Protein AF-A0A9Q0VP83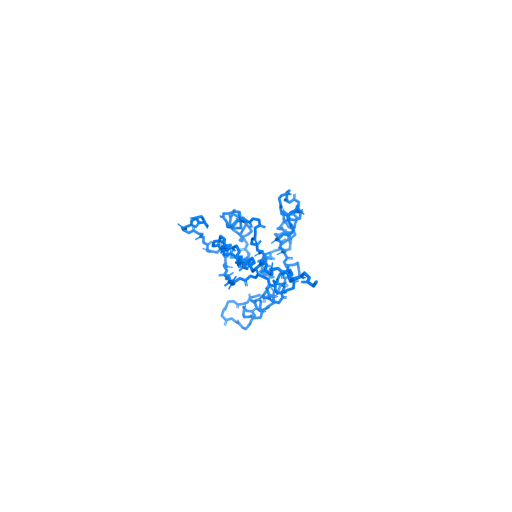-F1 (afdb_monomer)

pLDDT: mean 82.87, std 17.26, range [35.06, 97.75]

InterPro domains:
  IPR003406 Glycosyl transferase, family 14 [PF02485] (25-132)
  IPR044610 Beta-glucuronosyltransferase GlcAT14A/B/C [PTHR45719] (24-132)

Secondary structure (DSSP, 8-state):
--------------------EEEEEEE-TT-HHHHHHHHHHH--TTSEEEEEE-TTS-HHHHHHHHHHHHH-HHHHHH--EEE--SPPP--TTSHHHHHHHHHHHHHHHHH-S---EEEEEETT---SS---

Radius of gyration: 19.0 Å; Cα contacts (8 Å, |Δi|>4): 165; chains: 1; bounding box: 42×32×67 Å

Structure (mmCIF, N/CA/C/O backbone):
data_AF-A0A9Q0VP83-F1
#
_entry.id   AF-A0A9Q0VP83-F1
#
loop_
_atom_site.group_PDB
_atom_site.id
_atom_site.type_symbol
_atom_site.label_atom_id
_atom_site.label_alt_id
_atom_site.label_comp_id
_atom_site.label_asym_id
_atom_site.label_entity_id
_atom_site.label_seq_id
_atom_site.pdbx_PDB_ins_code
_atom_site.Cartn_x
_atom_site.Cartn_y
_atom_site.Cartn_z
_atom_site.occupancy
_atom_site.B_iso_or_equiv
_atom_site.auth_seq_id
_atom_site.auth_comp_id
_atom_site.auth_asym_id
_atom_site.auth_atom_id
_atom_site.pdbx_PDB_model_num
ATOM 1 N N . MET A 1 1 ? -27.288 -12.456 55.417 1.00 40.03 1 MET A N 1
ATOM 2 C CA . MET A 1 1 ? -26.777 -13.185 54.235 1.00 40.03 1 MET A CA 1
ATOM 3 C C . MET A 1 1 ? -27.390 -12.562 52.981 1.00 40.03 1 MET A C 1
ATOM 5 O O . MET A 1 1 ? -28.501 -12.906 52.604 1.00 40.03 1 MET A O 1
ATOM 9 N N . LEU A 1 2 ? -26.732 -11.546 52.414 1.00 35.06 2 LEU A N 1
ATOM 10 C CA . LEU A 1 2 ? -27.233 -10.767 51.274 1.00 35.06 2 LEU A CA 1
ATOM 11 C C . LEU A 1 2 ? -26.802 -11.453 49.969 1.00 35.06 2 LEU A C 1
ATOM 13 O O . LEU A 1 2 ? -25.620 -11.457 49.638 1.00 35.06 2 LEU A O 1
ATOM 17 N N . LYS A 1 3 ? -27.743 -12.057 49.235 1.00 38.09 3 LYS A N 1
ATOM 18 C CA . LYS A 1 3 ? -27.488 -12.566 47.878 1.00 38.09 3 LYS A CA 1
ATOM 19 C C . LYS A 1 3 ? -27.489 -11.385 46.902 1.00 38.09 3 LYS A C 1
ATOM 21 O O . LYS A 1 3 ? -28.549 -10.873 46.547 1.00 38.09 3 LYS A O 1
ATOM 26 N N . GLN A 1 4 ? -26.303 -10.955 46.475 1.00 39.22 4 GLN A N 1
ATOM 27 C CA . GLN A 1 4 ? -26.129 -10.049 45.338 1.00 39.22 4 GLN A CA 1
ATOM 28 C C . GLN A 1 4 ? -26.652 -10.740 44.072 1.00 39.22 4 GLN A C 1
ATOM 30 O O . GLN A 1 4 ? -26.155 -11.782 43.650 1.00 39.22 4 GLN A O 1
ATOM 35 N N . LYS A 1 5 ? -27.705 -10.170 43.487 1.00 40.25 5 LYS A N 1
ATOM 36 C CA . LYS A 1 5 ? -28.295 -10.606 42.223 1.00 40.25 5 LYS A CA 1
ATOM 37 C C . LYS A 1 5 ? -27.323 -10.212 41.107 1.00 40.25 5 LYS A C 1
ATOM 39 O O . LYS A 1 5 ? -27.218 -9.028 40.793 1.00 40.25 5 LYS A O 1
ATOM 44 N N . SER A 1 6 ? -26.596 -11.188 40.558 1.00 42.53 6 SER A N 1
ATOM 45 C CA . SER A 1 6 ? -25.767 -11.009 39.360 1.00 42.53 6 SER A CA 1
ATOM 46 C C . SER A 1 6 ? -26.632 -10.399 38.261 1.00 42.53 6 SER A C 1
ATOM 48 O O . SER A 1 6 ? -27.560 -11.037 37.758 1.00 42.53 6 SER A O 1
ATOM 50 N N . ARG A 1 7 ? -26.377 -9.132 37.927 1.00 40.69 7 ARG A N 1
ATOM 51 C CA . ARG A 1 7 ? -26.903 -8.534 36.705 1.00 40.69 7 ARG A CA 1
ATOM 52 C C . ARG A 1 7 ? -26.075 -9.132 35.580 1.00 40.69 7 ARG A C 1
ATOM 54 O O . ARG A 1 7 ? -24.974 -8.665 35.316 1.00 40.69 7 ARG A O 1
ATOM 61 N N . ASN A 1 8 ? -26.604 -10.178 34.953 1.00 38.91 8 ASN A N 1
ATOM 62 C CA . ASN A 1 8 ? -26.139 -10.607 33.644 1.00 38.91 8 ASN A CA 1
ATOM 63 C C . ASN A 1 8 ? -26.392 -9.431 32.697 1.00 38.91 8 ASN A C 1
ATOM 65 O O . ASN A 1 8 ? -27.511 -9.231 32.225 1.00 38.91 8 ASN A O 1
ATOM 69 N N . LEU A 1 9 ? -25.372 -8.596 32.509 1.00 44.38 9 LEU A N 1
ATOM 70 C CA . LEU A 1 9 ? -25.341 -7.634 31.425 1.00 44.38 9 LEU A CA 1
ATOM 71 C C . LEU A 1 9 ? -25.345 -8.483 30.155 1.00 44.38 9 LEU A C 1
ATOM 73 O O . LEU A 1 9 ? -24.378 -9.186 29.871 1.00 44.38 9 LEU A O 1
ATOM 77 N N . LEU A 1 10 ? -26.478 -8.487 29.453 1.00 45.59 10 LEU A N 1
ATOM 78 C CA . LEU A 1 10 ? -26.543 -8.971 28.078 1.00 45.59 10 LEU A CA 1
ATOM 79 C C . LEU A 1 10 ? -25.373 -8.330 27.317 1.00 45.59 10 LEU A C 1
ATOM 81 O O . LEU A 1 10 ? -25.102 -7.148 27.569 1.00 45.59 10 LEU A O 1
ATOM 85 N N . PRO A 1 11 ? -24.674 -9.049 26.418 1.00 46.84 11 PRO A N 1
ATOM 86 C CA . PRO A 1 11 ? -23.727 -8.398 25.531 1.00 46.84 11 PRO A CA 1
ATOM 87 C C . PRO A 1 11 ? -24.522 -7.300 24.837 1.00 46.84 11 PRO A C 1
ATOM 89 O O . PRO A 1 11 ? -25.508 -7.596 24.158 1.00 46.84 11 PRO A O 1
ATOM 92 N N . LEU A 1 12 ? -24.173 -6.039 25.104 1.00 43.84 12 LEU A N 1
ATOM 93 C CA . LEU A 1 12 ? -24.677 -4.915 24.329 1.00 43.84 12 LEU A CA 1
ATOM 94 C C . LEU A 1 12 ? -24.533 -5.345 22.878 1.00 43.84 12 LEU A C 1
ATOM 96 O O . LEU A 1 12 ? -23.420 -5.684 22.480 1.00 43.84 12 LEU A O 1
ATOM 100 N N . LEU A 1 13 ? -25.659 -5.434 22.165 1.00 41.97 13 LEU A N 1
ATOM 101 C CA . LEU A 1 13 ? -25.714 -5.738 20.742 1.00 41.97 13 LEU A CA 1
ATOM 102 C C . LEU A 1 13 ? -24.635 -4.891 20.081 1.00 41.97 13 LEU A C 1
ATOM 104 O O . LEU A 1 13 ? -24.797 -3.677 19.949 1.00 41.97 13 LEU A O 1
ATOM 108 N N . SER A 1 14 ? -23.491 -5.507 19.783 1.00 50.94 14 SER A N 1
ATOM 109 C CA . SER A 1 14 ? -22.405 -4.831 19.107 1.00 50.94 14 SER A CA 1
ATOM 110 C C . SER A 1 14 ? -23.016 -4.404 17.788 1.00 50.94 14 SER A C 1
ATOM 112 O O . SER A 1 14 ? -23.407 -5.274 17.003 1.00 50.94 14 SER A O 1
ATOM 114 N N . LEU A 1 15 ? -23.169 -3.087 17.592 1.00 45.22 15 LEU A N 1
ATOM 115 C CA . LEU A 1 15 ? -23.448 -2.491 16.284 1.00 45.22 15 LEU A CA 1
ATOM 116 C C . LEU A 1 15 ? -22.658 -3.296 15.251 1.00 45.22 15 LEU A C 1
ATOM 118 O O . LEU A 1 15 ? -21.519 -3.652 15.584 1.00 45.22 15 LEU A O 1
ATOM 122 N N . PRO A 1 16 ? -23.237 -3.641 14.081 1.00 45.94 16 PRO A N 1
ATOM 123 C CA . PRO A 1 16 ? -22.548 -4.483 13.111 1.00 45.94 16 PRO A CA 1
ATOM 124 C C . PRO A 1 16 ? -21.134 -3.936 12.985 1.00 45.94 16 PRO A C 1
ATOM 126 O O . PRO A 1 16 ? -20.970 -2.744 12.717 1.00 45.94 16 PRO A O 1
ATOM 129 N N . ARG A 1 17 ? -20.137 -4.751 13.367 1.00 53.56 17 ARG A N 1
ATOM 130 C CA . ARG A 1 17 ? -18.732 -4.357 13.286 1.00 53.56 17 ARG A CA 1
ATOM 131 C C . ARG A 1 17 ? -18.533 -4.035 11.819 1.00 53.56 17 ARG A C 1
ATOM 133 O O . ARG A 1 17 ? -18.530 -4.946 10.998 1.00 53.56 17 ARG A O 1
ATOM 140 N N . PHE A 1 18 ? -18.544 -2.749 11.481 1.00 52.25 18 PHE A N 1
ATOM 141 C CA . PHE A 1 18 ? -18.238 -2.306 10.136 1.00 52.25 18 PHE A CA 1
ATOM 142 C C . PHE A 1 18 ? -16.829 -2.823 9.893 1.00 52.25 18 PHE A C 1
ATOM 144 O O . PHE A 1 18 ? -15.913 -2.397 10.589 1.00 52.25 18 PHE A O 1
ATOM 151 N N . LEU A 1 19 ? -16.762 -3.843 9.036 1.00 54.50 19 LEU A N 1
ATOM 152 C CA . LEU A 1 19 ? -15.626 -4.690 8.704 1.00 54.50 19 LEU A CA 1
ATOM 153 C C . LEU A 1 19 ? -14.281 -4.030 9.032 1.00 54.50 19 LEU A C 1
ATOM 155 O O . LEU A 1 19 ? -13.868 -3.104 8.338 1.00 54.50 19 LEU A O 1
ATOM 159 N N . ASP A 1 20 ? -13.582 -4.530 10.050 1.00 64.81 20 ASP A N 1
ATOM 160 C CA . ASP A 1 20 ? -12.186 -4.163 10.274 1.00 64.81 20 ASP A CA 1
ATOM 161 C C . ASP A 1 20 ? -11.366 -4.839 9.159 1.00 64.81 20 ASP A C 1
ATOM 163 O O . ASP A 1 20 ? -11.066 -6.037 9.206 1.00 64.81 20 ASP A O 1
ATOM 167 N N . LEU A 1 21 ? -11.111 -4.087 8.080 1.00 75.88 21 LEU A N 1
ATOM 168 C CA . LEU A 1 21 ? -10.446 -4.578 6.872 1.00 75.88 21 LEU A CA 1
ATOM 169 C C . LEU A 1 21 ? -8.934 -4.432 6.976 1.00 75.88 21 LEU A C 1
ATOM 171 O O . LEU A 1 21 ? -8.414 -3.344 7.239 1.00 75.88 21 LEU A O 1
ATOM 175 N N . LEU A 1 22 ? -8.226 -5.500 6.624 1.00 76.25 22 LEU A N 1
ATOM 176 C CA . LEU A 1 22 ? -6.844 -5.401 6.192 1.00 76.25 22 LEU A CA 1
ATOM 177 C C . LEU A 1 22 ? -6.800 -5.261 4.679 1.00 76.25 22 LEU A C 1
ATOM 179 O O . LEU A 1 22 ? -7.215 -6.166 3.957 1.00 76.25 22 LEU A O 1
ATOM 183 N N . THR A 1 23 ? -6.253 -4.156 4.193 1.00 77.12 23 THR A N 1
ATOM 184 C CA . THR A 1 23 ? -6.069 -3.957 2.756 1.00 77.12 23 THR A CA 1
ATOM 185 C C . THR A 1 23 ? -4.591 -3.904 2.424 1.00 77.12 23 THR A C 1
ATOM 187 O O . THR A 1 23 ? -3.827 -3.127 3.000 1.00 77.12 23 THR A O 1
ATOM 190 N N . TRP A 1 24 ? -4.183 -4.725 1.467 1.00 85.44 24 TRP A N 1
ATOM 191 C CA . TRP A 1 24 ? -2.850 -4.679 0.896 1.00 85.44 24 TRP A CA 1
ATOM 192 C C . TRP A 1 24 ? -2.908 -4.095 -0.515 1.00 85.44 24 TRP A C 1
ATOM 194 O O . TRP A 1 24 ? -3.688 -4.569 -1.334 1.00 85.44 24 TRP A O 1
ATOM 204 N N . PHE A 1 25 ? -2.078 -3.086 -0.791 1.00 85.62 25 PHE A N 1
ATOM 205 C CA . PHE A 1 25 ? -1.918 -2.488 -2.115 1.00 85.62 25 PHE A CA 1
ATOM 206 C C . PHE A 1 25 ? -0.535 -2.769 -2.691 1.00 85.62 25 PHE A C 1
ATOM 208 O O . PHE A 1 25 ? 0.483 -2.399 -2.094 1.00 85.62 25 PHE A O 1
ATOM 215 N N . LEU A 1 26 ? -0.513 -3.336 -3.894 1.00 88.50 26 LEU A N 1
ATOM 216 C CA . LEU A 1 26 ? 0.688 -3.538 -4.697 1.00 88.50 26 LEU A CA 1
ATOM 217 C C . LEU A 1 26 ? 0.679 -2.643 -5.940 1.00 88.50 26 LEU A C 1
ATOM 219 O O . LEU A 1 26 ? -0.256 -2.680 -6.736 1.00 88.50 26 LEU A O 1
ATOM 223 N N . GLY A 1 27 ? 1.751 -1.888 -6.150 1.00 90.25 27 GLY A N 1
ATOM 224 C CA . GLY A 1 27 ? 2.004 -1.180 -7.404 1.00 90.25 27 GLY A CA 1
ATOM 225 C C . GLY A 1 27 ? 3.390 -1.480 -7.960 1.00 90.25 27 GLY A C 1
ATOM 226 O O . GLY A 1 27 ? 4.269 -1.979 -7.250 1.00 90.25 27 GLY A O 1
ATOM 227 N N . SER A 1 28 ? 3.569 -1.148 -9.234 1.00 90.62 28 SER A N 1
ATOM 228 C CA . SER A 1 28 ? 4.846 -1.244 -9.929 1.00 90.62 28 SER A CA 1
ATOM 229 C C . SER A 1 28 ? 5.237 0.111 -10.532 1.00 90.62 28 SER A C 1
ATOM 231 O O . SER A 1 28 ? 4.731 1.167 -10.136 1.00 90.62 28 SER A O 1
ATOM 233 N N . LYS A 1 29 ? 6.181 0.107 -11.473 1.00 93.19 29 LYS A N 1
ATOM 234 C CA . LYS A 1 29 ? 6.719 1.312 -12.105 1.00 93.19 29 LYS A CA 1
ATOM 235 C C . LYS A 1 29 ? 5.614 2.220 -12.657 1.00 93.19 29 LYS A C 1
ATOM 237 O O . LYS A 1 29 ? 4.855 1.821 -13.538 1.00 93.19 29 LYS A O 1
ATOM 242 N N . GLY A 1 30 ? 5.592 3.479 -12.210 1.00 94.50 30 GLY A N 1
ATOM 243 C CA . GLY A 1 30 ? 4.646 4.490 -12.688 1.00 94.50 30 GLY A CA 1
ATOM 244 C C . GLY A 1 30 ? 3.255 4.419 -12.049 1.00 94.50 30 GLY A C 1
ATOM 245 O O . GLY A 1 30 ? 2.373 5.190 -12.427 1.00 94.50 30 GLY A O 1
ATOM 246 N N . ASP A 1 31 ? 3.041 3.538 -11.069 1.00 95.88 31 ASP A N 1
ATOM 247 C CA . ASP A 1 31 ? 1.742 3.377 -10.414 1.00 95.88 31 ASP A CA 1
ATOM 248 C C . ASP A 1 31 ? 1.552 4.248 -9.166 1.00 95.88 31 ASP A C 1
ATOM 250 O O . ASP A 1 31 ? 0.475 4.213 -8.567 1.00 95.88 31 ASP A O 1
ATOM 254 N N . LEU A 1 32 ? 2.547 5.058 -8.781 1.00 95.25 32 LEU A N 1
ATOM 255 C CA . LEU A 1 32 ? 2.508 5.879 -7.563 1.00 95.25 32 LEU A CA 1
ATOM 256 C C . LEU A 1 32 ? 1.194 6.655 -7.419 1.00 95.25 32 LEU A C 1
ATOM 258 O O . LEU A 1 32 ? 0.525 6.542 -6.394 1.00 95.25 32 LEU A O 1
ATOM 262 N N . GLU A 1 33 ? 0.795 7.411 -8.444 1.00 96.44 33 GLU A N 1
ATOM 263 C CA . GLU A 1 33 ? -0.414 8.242 -8.375 1.00 96.44 33 GLU A CA 1
ATOM 264 C C . GLU A 1 33 ? -1.702 7.414 -8.349 1.00 96.44 33 GLU A C 1
ATOM 266 O O . GLU A 1 33 ? -2.659 7.773 -7.661 1.00 96.44 33 GLU A O 1
ATOM 271 N N . LYS A 1 34 ? -1.738 6.277 -9.056 1.00 95.19 34 LYS A N 1
ATOM 272 C CA . LYS A 1 34 ? -2.903 5.381 -9.033 1.00 95.19 34 LYS A CA 1
ATOM 273 C C . LYS A 1 34 ? -3.068 4.754 -7.657 1.00 95.19 34 LYS A C 1
ATOM 275 O O . LYS A 1 34 ? -4.173 4.752 -7.117 1.00 95.19 34 LYS A O 1
ATOM 280 N N . LEU A 1 35 ? -1.971 4.274 -7.074 1.00 94.50 35 LEU A N 1
ATOM 281 C CA . LEU A 1 35 ? -1.954 3.687 -5.740 1.00 94.50 35 LEU A CA 1
ATOM 282 C C . LEU A 1 35 ? -2.352 4.735 -4.698 1.00 94.50 35 LEU A C 1
ATOM 284 O O . LEU A 1 35 ? -3.217 4.473 -3.867 1.00 94.50 35 LEU A O 1
ATOM 288 N N . TRP A 1 36 ? -1.799 5.947 -4.798 1.00 95.50 36 TRP A N 1
ATOM 289 C CA . TRP A 1 36 ? -2.142 7.062 -3.920 1.00 95.50 36 TRP A CA 1
ATOM 290 C C . TRP A 1 36 ? -3.636 7.396 -3.971 1.00 95.50 36 TRP A C 1
ATOM 292 O O . TRP A 1 36 ? -4.294 7.452 -2.930 1.00 95.50 36 TRP A O 1
ATOM 302 N N . ARG A 1 37 ? -4.195 7.549 -5.178 1.00 95.50 37 ARG A N 1
ATOM 303 C CA . ARG A 1 37 ? -5.621 7.833 -5.383 1.00 95.50 37 ARG A CA 1
ATOM 304 C C . ARG A 1 37 ? -6.516 6.718 -4.842 1.00 95.50 37 ARG A C 1
ATOM 306 O O . ARG A 1 37 ? -7.535 7.007 -4.221 1.00 95.50 37 ARG A O 1
ATOM 313 N N . THR A 1 38 ? -6.139 5.463 -5.069 1.00 94.00 38 THR A N 1
ATOM 314 C CA . THR A 1 38 ? -6.927 4.294 -4.653 1.00 94.00 38 THR A CA 1
ATOM 315 C C . THR A 1 38 ? -6.926 4.141 -3.133 1.00 94.00 38 THR A C 1
ATOM 317 O O . THR A 1 38 ? -7.989 3.978 -2.534 1.00 94.00 38 THR A O 1
ATOM 320 N N . LEU A 1 39 ? -5.765 4.315 -2.490 1.00 94.25 39 LEU A N 1
ATOM 321 C CA . LEU A 1 39 ? -5.659 4.360 -1.031 1.00 94.25 39 LEU A CA 1
ATOM 322 C C . LEU A 1 39 ? -6.575 5.439 -0.440 1.00 94.25 39 LEU A C 1
ATOM 324 O O . LEU A 1 39 ? -7.275 5.167 0.525 1.00 94.25 39 LEU A O 1
ATOM 328 N N . HIS A 1 40 ? -6.612 6.638 -1.031 1.00 94.00 40 HIS A N 1
ATOM 329 C CA . HIS A 1 40 ? -7.476 7.721 -0.546 1.00 94.00 40 HIS A CA 1
ATOM 330 C C . HIS A 1 40 ? -8.959 7.393 -0.689 1.00 94.00 40 HIS A C 1
ATOM 332 O O . HIS A 1 40 ? -9.723 7.661 0.231 1.00 94.00 40 HIS A O 1
ATOM 338 N N . SER A 1 41 ? -9.365 6.789 -1.809 1.00 93.00 41 SER A N 1
ATOM 339 C CA . SER A 1 41 ? -10.767 6.405 -2.018 1.00 93.00 41 SER A CA 1
ATOM 340 C C . SER A 1 41 ? -11.250 5.308 -1.069 1.00 93.00 41 SER A C 1
ATOM 342 O O . SER A 1 41 ? -12.438 5.234 -0.782 1.00 93.00 41 SER A O 1
ATOM 344 N N . LEU A 1 42 ? -10.335 4.464 -0.586 1.00 91.75 42 LEU A N 1
ATOM 345 C CA . LEU A 1 42 ? -10.635 3.364 0.327 1.00 91.75 42 LEU A CA 1
ATOM 346 C C . LEU A 1 42 ? -10.340 3.703 1.788 1.00 91.75 42 LEU A C 1
ATOM 348 O O . LEU A 1 42 ? -10.592 2.869 2.649 1.00 91.75 42 LEU A O 1
ATOM 352 N N . TYR A 1 43 ? -9.772 4.868 2.095 1.00 92.81 43 TYR A N 1
ATOM 353 C CA . TYR A 1 43 ? -9.294 5.130 3.442 1.00 92.81 43 TYR A CA 1
ATOM 354 C C . TYR A 1 43 ? -10.442 5.275 4.445 1.00 92.81 43 TYR A C 1
ATOM 356 O O . TYR A 1 43 ? -11.351 6.085 4.284 1.00 92.81 43 TYR A O 1
ATOM 364 N N . HIS A 1 44 ? -10.304 4.562 5.557 1.00 91.12 44 HIS A N 1
ATOM 365 C CA . HIS A 1 44 ? -11.168 4.647 6.724 1.00 91.12 44 HIS A CA 1
ATOM 366 C C . HIS A 1 44 ? -10.332 4.397 7.989 1.00 91.12 44 HIS A C 1
ATOM 368 O O . HIS A 1 44 ? -9.507 3.478 7.991 1.00 91.12 44 HIS A O 1
ATOM 374 N N . PRO A 1 45 ? -10.509 5.186 9.068 1.00 90.38 45 PRO A N 1
ATOM 375 C CA . PRO A 1 45 ? -9.637 5.159 10.246 1.00 90.38 45 PRO A CA 1
ATOM 376 C C . PRO A 1 45 ? -9.683 3.856 11.058 1.00 90.38 45 PRO A C 1
ATOM 378 O O . PRO A 1 45 ? -8.809 3.653 11.894 1.00 90.38 45 PRO A O 1
ATOM 381 N N . ARG A 1 46 ? -10.686 2.993 10.844 1.00 86.56 46 ARG A N 1
ATOM 382 C CA . ARG A 1 46 ? -10.786 1.683 11.520 1.00 86.56 46 ARG A CA 1
ATOM 383 C C . ARG A 1 46 ? -10.043 0.554 10.801 1.00 86.56 46 ARG A C 1
ATOM 385 O O 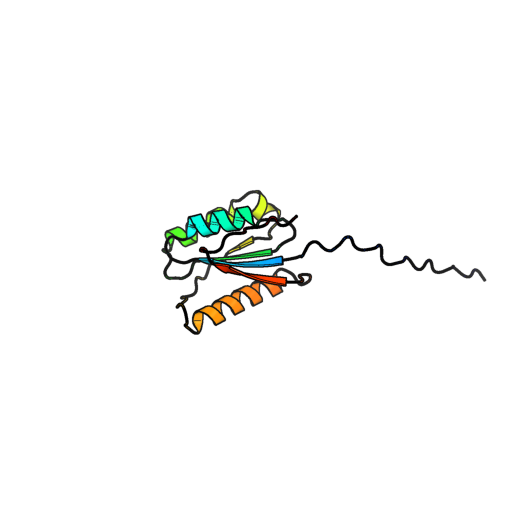. ARG A 1 46 ? -9.678 -0.430 11.424 1.00 86.56 46 ARG A O 1
ATOM 392 N N . ASN A 1 47 ? -9.762 0.724 9.514 1.00 90.06 47 ASN A N 1
ATOM 393 C CA . ASN A 1 47 ? -9.086 -0.292 8.710 1.00 90.06 47 ASN A CA 1
ATOM 394 C C . ASN A 1 47 ? -7.567 -0.147 8.823 1.00 90.06 47 ASN A C 1
ATOM 396 O O . ASN A 1 47 ? -7.066 0.920 9.188 1.00 90.06 47 ASN A O 1
ATOM 400 N N . GLN A 1 48 ? -6.835 -1.187 8.427 1.00 91.19 48 GLN A N 1
ATOM 401 C CA . GLN A 1 48 ? -5.377 -1.161 8.335 1.00 91.19 48 GLN A CA 1
ATOM 402 C C . GLN A 1 48 ? -4.915 -1.382 6.898 1.00 91.19 48 GLN A C 1
ATOM 404 O O . GLN A 1 48 ? -5.458 -2.208 6.162 1.00 91.19 48 GLN A O 1
ATOM 409 N N . TYR A 1 49 ? -3.876 -0.651 6.510 1.00 93.38 49 TYR A N 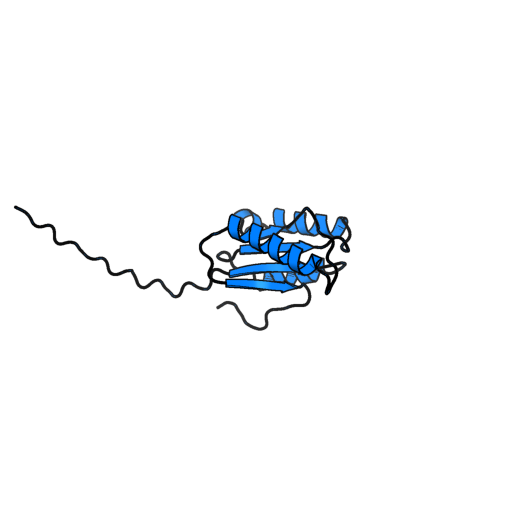1
ATOM 410 C CA . TYR A 1 49 ? -3.393 -0.602 5.140 1.00 93.38 49 TYR A CA 1
ATOM 411 C C . TYR A 1 49 ? -1.904 -0.909 5.090 1.00 93.38 49 TYR A C 1
ATOM 413 O O . TYR A 1 49 ? -1.111 -0.271 5.781 1.00 93.38 49 TYR A O 1
ATOM 421 N N . VAL A 1 50 ? -1.511 -1.833 4.217 1.00 94.81 50 VAL A N 1
ATOM 422 C CA . VAL A 1 50 ? -0.113 -2.007 3.818 1.00 94.81 50 VAL A CA 1
ATOM 423 C C . VAL A 1 50 ? 0.032 -1.628 2.354 1.00 94.81 50 VAL A C 1
ATOM 425 O O . VAL A 1 50 ? -0.675 -2.154 1.501 1.00 94.81 50 VAL A O 1
ATOM 428 N N . VAL A 1 51 ? 0.965 -0.729 2.052 1.00 95.19 51 VAL A N 1
ATOM 429 C CA . VAL A 1 51 ? 1.268 -0.289 0.686 1.00 95.19 51 VAL A CA 1
ATOM 430 C C . VAL A 1 51 ? 2.679 -0.698 0.284 1.00 95.19 51 VAL A C 1
ATOM 432 O O . VAL A 1 51 ? 3.625 -0.611 1.072 1.00 95.19 51 VAL A O 1
ATOM 435 N N . HIS A 1 52 ? 2.837 -1.151 -0.956 1.00 94.75 52 HIS A N 1
ATOM 436 C CA . HIS A 1 52 ? 4.119 -1.591 -1.490 1.00 94.75 52 HIS A CA 1
ATOM 437 C C . HIS A 1 52 ? 4.272 -1.196 -2.961 1.00 94.75 52 HIS A C 1
ATOM 439 O O . HIS A 1 52 ? 3.390 -1.446 -3.778 1.00 94.75 52 HIS A O 1
ATOM 445 N N . LEU A 1 53 ? 5.419 -0.593 -3.278 1.00 95.00 53 LEU A N 1
ATOM 446 C CA . LEU A 1 53 ? 5.928 -0.436 -4.638 1.00 95.00 53 LEU A CA 1
ATOM 447 C C . LEU A 1 53 ? 7.128 -1.373 -4.805 1.00 95.00 53 LEU A C 1
ATOM 449 O O . LEU A 1 53 ? 8.058 -1.357 -3.986 1.00 95.00 53 LEU A O 1
ATOM 453 N N . ASP A 1 54 ? 7.089 -2.210 -5.835 1.00 93.19 54 ASP A N 1
ATOM 454 C CA . ASP A 1 54 ? 8.117 -3.214 -6.115 1.00 93.19 54 ASP A CA 1
ATOM 455 C C . ASP A 1 54 ? 9.466 -2.620 -6.573 1.00 93.19 54 ASP A C 1
ATOM 457 O O . ASP A 1 54 ? 9.650 -1.407 -6.685 1.00 93.19 54 ASP A O 1
ATOM 461 N N . LEU A 1 55 ? 10.453 -3.488 -6.813 1.00 92.50 55 LEU A N 1
ATOM 462 C CA . LEU A 1 55 ? 11.772 -3.072 -7.302 1.00 92.50 55 LEU A CA 1
ATOM 463 C C . LEU A 1 55 ? 11.809 -2.629 -8.771 1.00 92.50 55 LEU A C 1
ATOM 465 O O . LEU A 1 55 ? 12.810 -2.030 -9.164 1.00 92.50 55 LEU A O 1
ATOM 469 N N . GLU A 1 56 ? 10.769 -2.874 -9.571 1.00 91.12 56 GLU A N 1
ATOM 470 C CA . GLU A 1 56 ? 10.685 -2.279 -10.913 1.00 91.12 56 GLU A CA 1
ATOM 471 C C . GLU A 1 56 ? 10.421 -0.769 -10.824 1.00 91.12 56 GLU A C 1
ATOM 473 O O . GLU A 1 56 ? 10.823 0.003 -11.702 1.00 91.12 56 GLU A O 1
ATOM 478 N N . SER A 1 57 ? 9.812 -0.333 -9.719 1.00 92.75 57 SER A N 1
ATOM 479 C CA . S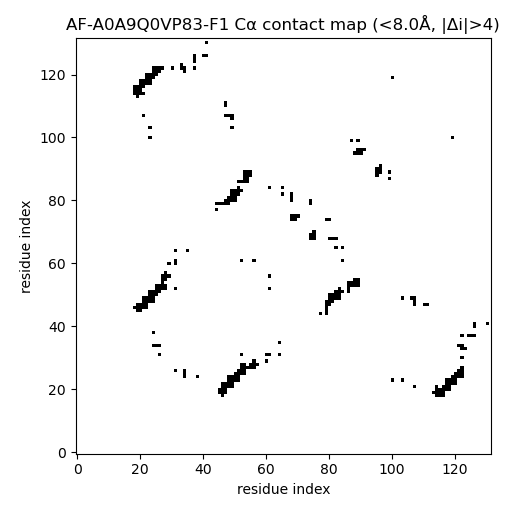ER A 1 57 ? 9.585 1.073 -9.405 1.00 92.75 57 SER A CA 1
ATOM 480 C C . SER A 1 57 ? 10.895 1.803 -9.047 1.00 92.75 57 SER A C 1
ATOM 482 O O . SER A 1 57 ? 11.636 1.374 -8.145 1.00 92.75 57 SER A O 1
ATOM 484 N N . PRO A 1 58 ? 11.189 2.959 -9.679 1.00 94.44 58 PRO A N 1
ATOM 485 C CA . PRO A 1 58 ? 12.358 3.770 -9.362 1.00 94.44 58 PRO A CA 1
ATOM 486 C C . PRO A 1 58 ? 12.449 4.120 -7.874 1.00 94.44 58 PRO A C 1
ATOM 488 O O . PRO A 1 58 ? 11.446 4.397 -7.216 1.00 94.44 58 PRO A O 1
ATOM 491 N N . ALA A 1 59 ? 13.672 4.199 -7.340 1.00 94.31 59 ALA A N 1
ATOM 492 C CA . ALA A 1 59 ? 13.891 4.571 -5.939 1.00 94.31 59 ALA A CA 1
ATOM 493 C C . ALA A 1 59 ? 13.242 5.917 -5.577 1.00 94.31 59 ALA A C 1
ATOM 495 O O . ALA A 1 59 ? 12.716 6.058 -4.478 1.00 94.31 59 ALA A O 1
ATOM 496 N N . LYS A 1 60 ? 13.222 6.870 -6.519 1.00 95.88 60 LYS A N 1
ATOM 497 C CA . LYS A 1 60 ? 12.553 8.164 -6.354 1.00 95.88 60 LYS A CA 1
ATOM 498 C C . LYS A 1 60 ? 11.057 8.007 -6.064 1.00 95.88 60 LYS A C 1
ATOM 500 O O . LYS A 1 60 ? 10.590 8.586 -5.094 1.00 95.88 60 LYS A O 1
ATOM 505 N N . GLU A 1 61 ? 10.340 7.201 -6.84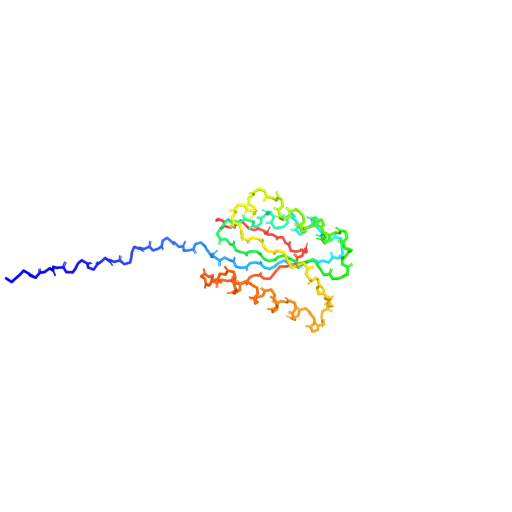8 1.00 95.50 61 GLU A N 1
ATOM 506 C CA . GLU A 1 61 ? 8.902 6.957 -6.648 1.00 95.50 61 GLU A CA 1
ATOM 507 C C . GLU A 1 61 ? 8.640 6.289 -5.294 1.00 95.50 61 GLU A C 1
ATOM 509 O O . GLU A 1 61 ? 7.754 6.694 -4.545 1.00 95.50 61 GLU A O 1
ATOM 514 N N . ARG A 1 62 ? 9.466 5.309 -4.916 1.00 95.56 62 ARG A N 1
ATOM 515 C CA . ARG A 1 62 ? 9.334 4.637 -3.615 1.00 95.56 62 ARG A CA 1
ATOM 516 C C . ARG A 1 62 ? 9.569 5.593 -2.446 1.00 95.56 62 ARG A C 1
ATOM 518 O O . ARG A 1 62 ? 8.782 5.612 -1.505 1.00 95.56 62 ARG A O 1
ATO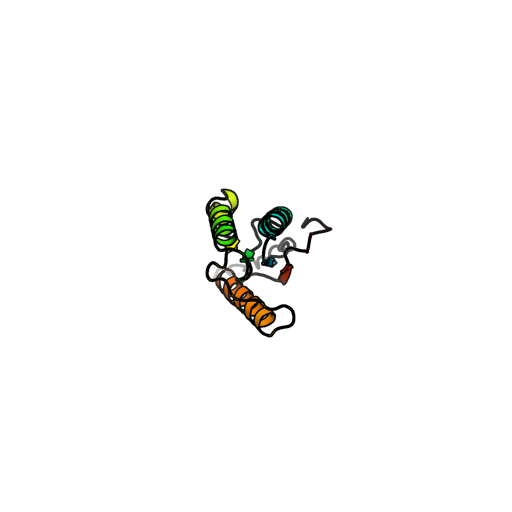M 525 N N . LEU A 1 63 ? 10.627 6.401 -2.504 1.00 96.00 63 LEU A N 1
ATOM 526 C CA . LEU A 1 63 ? 10.921 7.403 -1.475 1.00 96.00 63 LEU A CA 1
ATOM 527 C C . LEU A 1 63 ? 9.835 8.480 -1.403 1.00 96.00 63 LEU A C 1
ATOM 529 O O . LEU A 1 63 ? 9.491 8.938 -0.316 1.00 96.00 63 LEU A O 1
ATOM 533 N N . GLU A 1 64 ? 9.273 8.860 -2.547 1.00 97.00 64 GLU A N 1
ATOM 534 C CA . GLU A 1 64 ? 8.168 9.805 -2.610 1.00 97.00 64 GLU A CA 1
ATOM 535 C C . GLU A 1 64 ? 6.908 9.243 -1.946 1.00 97.00 64 GLU A C 1
ATOM 537 O O . GLU A 1 64 ? 6.341 9.916 -1.086 1.00 97.00 64 GLU A O 1
ATOM 542 N N . LEU A 1 65 ? 6.512 8.003 -2.256 1.00 95.88 65 LEU A N 1
ATOM 543 C CA . LEU A 1 65 ? 5.379 7.356 -1.590 1.00 95.88 65 LEU A CA 1
ATOM 544 C C . LEU A 1 65 ? 5.605 7.251 -0.074 1.00 95.88 65 LEU A C 1
ATOM 546 O O . LEU A 1 65 ? 4.700 7.576 0.694 1.00 95.88 65 LEU A O 1
ATOM 550 N N . ALA A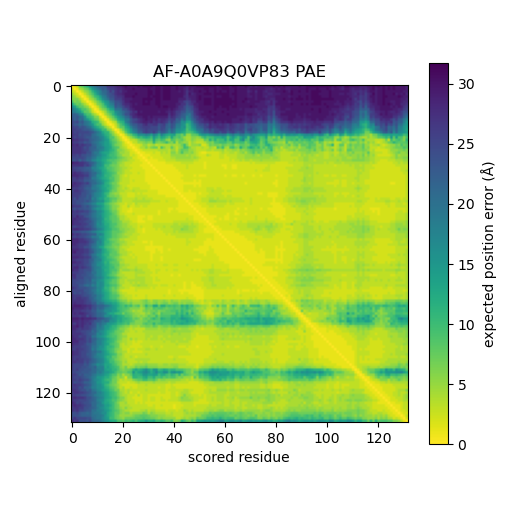 1 66 ? 6.814 6.875 0.359 1.00 95.75 66 ALA A N 1
ATOM 551 C CA . ALA A 1 66 ? 7.164 6.795 1.780 1.00 95.75 66 ALA A CA 1
ATOM 552 C C . ALA A 1 66 ? 6.987 8.148 2.466 1.00 95.75 66 ALA A C 1
ATOM 554 O O . ALA A 1 66 ? 6.330 8.246 3.501 1.00 95.75 66 ALA A O 1
ATOM 555 N N . SER A 1 67 ? 7.511 9.203 1.838 1.00 97.06 67 SER A N 1
ATOM 556 C CA . SER A 1 67 ? 7.404 10.558 2.360 1.00 97.06 67 SER A CA 1
ATOM 557 C C . SER A 1 67 ? 5.959 11.056 2.390 1.00 97.06 67 SER A C 1
ATOM 559 O O . SER A 1 67 ? 5.573 11.719 3.350 1.00 97.06 67 SER A O 1
ATOM 561 N N . ARG A 1 68 ? 5.144 10.730 1.377 1.00 97.00 68 ARG A N 1
ATOM 562 C CA . ARG A 1 68 ? 3.718 11.089 1.347 1.00 97.00 68 ARG A CA 1
ATOM 563 C C . ARG A 1 68 ? 2.947 10.405 2.474 1.00 97.00 68 ARG A C 1
ATOM 565 O O . ARG A 1 68 ? 2.183 11.079 3.155 1.00 97.00 68 ARG A O 1
ATOM 572 N N . VAL A 1 69 ? 3.163 9.106 2.697 1.00 96.50 69 VAL A N 1
ATOM 573 C CA . VAL A 1 69 ? 2.506 8.355 3.784 1.00 96.50 69 VAL A CA 1
ATOM 574 C C . VAL A 1 69 ? 2.903 8.911 5.153 1.00 96.50 69 VAL A C 1
ATOM 576 O O . VAL A 1 69 ? 2.027 9.194 5.964 1.00 96.50 69 VAL A O 1
ATOM 579 N N . GLU A 1 70 ? 4.199 9.129 5.388 1.00 95.88 70 GLU A N 1
ATOM 580 C CA . GLU A 1 70 ? 4.724 9.651 6.657 1.00 95.88 70 GLU A CA 1
ATOM 581 C C . GLU A 1 70 ? 4.206 11.064 6.970 1.00 95.88 70 GLU A C 1
ATOM 583 O O . GLU A 1 70 ? 3.835 11.363 8.104 1.00 95.88 70 GLU A O 1
ATOM 588 N N . LYS A 1 71 ? 4.152 11.942 5.962 1.00 97.06 71 LYS A N 1
ATOM 589 C CA . LYS A 1 71 ? 3.751 13.347 6.136 1.00 97.06 71 LYS A CA 1
ATOM 590 C C . LYS A 1 71 ? 2.242 13.568 6.093 1.00 97.06 71 LYS A C 1
ATOM 592 O O . LYS A 1 71 ? 1.798 14.672 6.409 1.00 97.06 71 LYS A O 1
ATOM 597 N N . HIS A 1 72 ? 1.444 12.576 5.694 1.00 97.75 72 HIS A N 1
ATOM 598 C CA . HIS A 1 72 ? 0.001 12.753 5.583 1.00 97.75 72 HIS A CA 1
ATOM 599 C C . HIS A 1 72 ? -0.619 12.953 6.980 1.00 97.75 72 HIS A C 1
ATOM 601 O O . HIS A 1 72 ? -0.530 12.041 7.806 1.00 97.75 72 HIS A O 1
ATOM 607 N N . PRO A 1 73 ? -1.277 14.096 7.272 1.00 96.25 73 PRO A N 1
ATOM 608 C CA . PRO A 1 73 ? -1.696 14.451 8.633 1.00 96.25 73 PRO A CA 1
ATOM 609 C C . PRO A 1 73 ? -2.616 13.427 9.299 1.00 96.25 73 PRO A C 1
ATOM 611 O O . PRO A 1 73 ? -2.573 13.236 10.511 1.00 96.25 73 PRO A O 1
ATOM 614 N N . ILE A 1 74 ? -3.471 12.774 8.509 1.00 96.00 74 ILE A N 1
ATOM 615 C CA . ILE A 1 74 ? -4.411 11.778 9.024 1.00 96.00 74 ILE A CA 1
ATOM 616 C C . ILE A 1 74 ? -3.704 10.435 9.224 1.00 96.00 74 ILE A C 1
ATOM 618 O O . ILE A 1 74 ? -3.905 9.798 10.253 1.00 96.00 74 ILE A O 1
ATOM 622 N N . PHE A 1 75 ? -2.850 10.017 8.284 1.00 95.75 75 PHE A N 1
ATOM 623 C CA . PHE A 1 75 ? -2.190 8.709 8.372 1.00 95.75 75 PHE A CA 1
ATOM 624 C C . PHE A 1 75 ? -1.167 8.689 9.503 1.00 95.75 75 PHE A C 1
ATOM 626 O O . PHE A 1 75 ? -1.106 7.713 10.240 1.00 95.75 75 PHE A O 1
ATOM 633 N N . SER A 1 76 ? -0.425 9.783 9.695 1.00 94.25 76 SER A N 1
ATOM 634 C CA . SER A 1 76 ? 0.519 9.921 10.806 1.00 94.25 76 SER A CA 1
ATOM 635 C C . SER A 1 76 ? -0.183 9.978 12.163 1.00 94.25 76 SER A C 1
ATOM 637 O O . SER A 1 76 ? 0.308 9.404 13.131 1.00 94.25 76 SER A O 1
ATOM 639 N N . LYS A 1 77 ? -1.357 10.617 12.236 1.00 95.62 77 LYS A N 1
ATOM 640 C CA . LYS A 1 77 ? -2.152 10.698 13.466 1.00 95.62 77 LYS A CA 1
ATOM 641 C C . LYS A 1 77 ? -2.805 9.368 13.845 1.00 95.62 77 LYS A C 1
ATOM 643 O O . LYS A 1 77 ? -2.852 9.044 15.027 1.00 95.62 77 LYS A O 1
ATOM 648 N N . VAL A 1 78 ? -3.361 8.643 12.874 1.00 94.25 78 VAL A N 1
ATOM 649 C CA . VAL A 1 78 ? -4.083 7.382 13.121 1.00 94.25 78 VAL A CA 1
ATOM 650 C C . VAL A 1 78 ? -3.123 6.190 13.183 1.00 94.25 78 VAL A C 1
ATOM 652 O O . VAL A 1 78 ? -3.349 5.266 13.956 1.00 94.25 78 VAL A O 1
ATOM 655 N N . GLY A 1 79 ? -2.035 6.213 12.411 1.00 92.94 79 GLY A N 1
ATOM 656 C CA . GLY A 1 79 ? -1.001 5.176 12.428 1.00 92.94 79 GLY A CA 1
ATOM 657 C C . GLY A 1 79 ? -1.410 3.859 11.763 1.00 92.94 79 GLY A C 1
ATOM 658 O O . GLY A 1 79 ? -0.808 2.825 12.034 1.00 92.94 79 GLY A O 1
ATOM 659 N N . ASN A 1 80 ? -2.429 3.872 10.902 1.00 92.81 80 ASN A N 1
ATOM 660 C CA . ASN A 1 80 ? -3.020 2.675 10.295 1.00 92.81 80 ASN A CA 1
ATOM 661 C C . ASN A 1 80 ? -2.593 2.420 8.837 1.00 92.81 80 ASN A C 1
ATOM 663 O O . ASN A 1 80 ? -3.123 1.513 8.199 1.00 92.81 80 ASN A O 1
ATOM 667 N N . VAL A 1 81 ? -1.643 3.193 8.304 1.00 95.12 81 VAL A N 1
ATOM 668 C CA . VAL A 1 81 ? -1.063 2.989 6.968 1.00 95.12 81 VAL A CA 1
ATOM 669 C C . VAL A 1 81 ? 0.427 2.707 7.109 1.00 95.12 81 VAL A C 1
ATOM 671 O O . VAL A 1 81 ? 1.178 3.541 7.610 1.00 95.12 81 VAL A O 1
ATOM 674 N N . TYR A 1 82 ? 0.865 1.544 6.638 1.00 94.50 82 TYR A N 1
ATOM 675 C CA . TYR A 1 82 ? 2.261 1.128 6.661 1.00 94.50 82 TYR A CA 1
ATOM 676 C C . TYR A 1 82 ? 2.801 0.940 5.246 1.00 94.50 82 TYR A C 1
ATOM 678 O O . TYR A 1 82 ? 2.227 0.210 4.440 1.00 94.50 82 TYR A O 1
ATOM 686 N N . MET A 1 83 ? 3.942 1.557 4.942 1.00 93.88 83 MET A N 1
ATOM 687 C CA . MET A 1 83 ? 4.647 1.311 3.688 1.00 93.88 83 MET A CA 1
ATOM 688 C C . MET A 1 83 ? 5.775 0.295 3.874 1.00 93.88 83 MET A C 1
ATOM 690 O O . MET A 1 83 ? 6.660 0.476 4.710 1.00 93.88 83 MET A O 1
ATOM 694 N N . ILE A 1 84 ? 5.815 -0.720 3.008 1.00 92.25 84 ILE A N 1
ATOM 695 C CA . ILE A 1 84 ? 6.968 -1.618 2.891 1.00 92.25 84 ILE A CA 1
ATOM 696 C C . ILE A 1 84 ? 8.119 -0.865 2.206 1.00 92.25 84 ILE A C 1
ATOM 698 O O . ILE A 1 84 ? 8.129 -0.682 0.989 1.00 92.25 84 ILE A O 1
ATOM 702 N N . SER A 1 85 ? 9.108 -0.434 2.992 1.00 85.81 85 SER A N 1
ATOM 703 C CA . SER A 1 85 ? 10.272 0.326 2.508 1.00 85.81 85 SER A CA 1
ATOM 704 C C . SER A 1 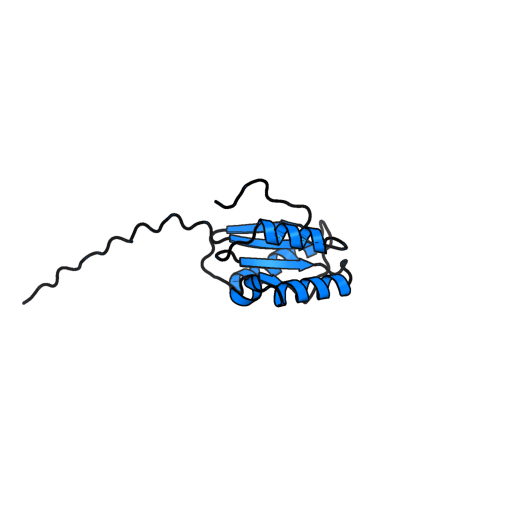85 ? 11.345 -0.553 1.854 1.00 85.81 85 SER A C 1
ATOM 706 O O . SER A 1 85 ? 11.974 -0.151 0.870 1.00 85.81 85 SER A O 1
ATOM 708 N N . LYS A 1 86 ? 11.532 -1.781 2.358 1.00 86.75 86 LYS A N 1
ATOM 709 C CA . LYS A 1 86 ? 12.387 -2.798 1.732 1.00 86.75 86 LYS A CA 1
ATOM 710 C C . LYS A 1 86 ? 11.639 -3.425 0.557 1.00 86.75 86 LYS A C 1
ATOM 712 O O . LYS A 1 86 ? 10.943 -4.424 0.716 1.00 86.75 86 LYS A O 1
ATOM 717 N N . ALA A 1 87 ? 11.764 -2.801 -0.609 1.00 80.56 87 ALA A N 1
ATOM 718 C CA . ALA A 1 87 ? 11.077 -3.251 -1.809 1.00 80.56 87 ALA A CA 1
ATOM 719 C C . ALA A 1 87 ? 11.533 -4.659 -2.222 1.00 80.56 87 ALA A C 1
ATOM 721 O O . ALA A 1 87 ? 12.729 -4.938 -2.316 1.00 80.56 87 ALA A O 1
ATOM 722 N N . ASN A 1 88 ? 10.559 -5.527 -2.487 1.00 81.44 88 ASN A N 1
ATOM 723 C CA . ASN A 1 88 ? 10.774 -6.847 -3.062 1.00 81.44 88 ASN A CA 1
ATOM 724 C C . ASN A 1 88 ? 10.704 -6.773 -4.592 1.00 81.44 88 ASN A C 1
ATOM 726 O O . ASN A 1 88 ? 9.939 -5.980 -5.145 1.00 81.44 88 ASN A O 1
ATOM 730 N N . MET A 1 89 ? 11.472 -7.620 -5.280 1.00 83.56 89 MET A N 1
ATOM 731 C CA . MET A 1 89 ? 11.264 -7.865 -6.708 1.00 83.56 89 MET A CA 1
ATOM 732 C C . MET A 1 89 ? 10.018 -8.731 -6.850 1.00 83.56 89 MET A C 1
ATOM 734 O O . MET A 1 89 ? 9.943 -9.800 -6.243 1.00 83.56 89 MET A O 1
ATOM 738 N N . VAL A 1 90 ? 9.048 -8.268 -7.630 1.00 81.88 90 VAL A N 1
ATOM 739 C CA . VAL A 1 90 ? 7.812 -9.000 -7.891 1.00 81.88 90 VAL A CA 1
ATOM 740 C C . VAL A 1 90 ? 7.769 -9.313 -9.373 1.00 81.88 90 VAL A C 1
ATOM 742 O O . VAL A 1 90 ? 7.927 -8.434 -10.204 1.00 81.88 90 VAL A O 1
ATOM 745 N N . THR A 1 91 ? 7.572 -10.581 -9.702 1.00 80.69 91 THR A N 1
ATOM 746 C CA . THR A 1 91 ? 7.406 -11.033 -11.079 1.00 80.69 91 THR A CA 1
ATOM 747 C C . THR A 1 91 ? 5.987 -11.539 -11.212 1.00 80.69 91 THR A C 1
ATOM 749 O O . THR A 1 91 ? 5.567 -12.438 -10.475 1.00 80.69 91 THR A O 1
ATOM 752 N N . TYR A 1 92 ? 5.230 -10.961 -12.139 1.00 68.62 92 TYR A N 1
ATOM 753 C CA . TYR A 1 92 ? 3.861 -11.391 -12.390 1.00 68.62 92 TYR A CA 1
ATOM 754 C C . TYR A 1 92 ? 3.840 -12.867 -12.822 1.00 68.62 92 TYR A C 1
ATOM 756 O O . TYR A 1 92 ? 4.650 -13.287 -13.646 1.00 68.62 92 TYR A O 1
ATOM 764 N N . LYS A 1 93 ? 2.936 -13.664 -12.231 1.00 76.81 93 LYS A N 1
ATOM 765 C CA . LYS A 1 93 ? 2.867 -15.142 -12.351 1.00 76.81 93 LYS A CA 1
ATOM 766 C C . LYS A 1 93 ? 4.071 -15.917 -11.783 1.00 76.81 93 LYS A C 1
ATOM 768 O O . LYS A 1 93 ? 4.120 -17.135 -11.923 1.00 76.81 93 LYS A O 1
ATOM 773 N N . GLY A 1 94 ? 5.017 -15.245 -11.125 1.00 84.88 94 GLY A N 1
ATOM 774 C CA . GLY A 1 94 ? 6.143 -15.871 -10.433 1.00 84.88 94 GLY A CA 1
ATOM 775 C C . GLY A 1 94 ? 5.870 -16.145 -8.946 1.00 84.88 94 GLY A C 1
ATOM 776 O O . GLY A 1 94 ? 4.924 -15.601 -8.368 1.00 84.88 94 GLY A O 1
ATOM 777 N N . PRO A 1 95 ? 6.732 -16.936 -8.279 1.00 86.50 95 PRO A N 1
ATOM 778 C CA . PRO A 1 95 ? 6.598 -17.243 -6.848 1.00 86.50 95 PRO A CA 1
ATOM 779 C C . PRO A 1 95 ? 6.738 -15.999 -5.955 1.00 86.50 95 PRO A C 1
ATOM 781 O O . PRO A 1 95 ? 6.248 -15.971 -4.827 1.00 86.50 95 PRO A O 1
ATOM 784 N N . THR A 1 96 ? 7.374 -14.944 -6.466 1.00 88.00 96 THR A N 1
ATOM 785 C CA . THR A 1 96 ? 7.583 -13.680 -5.757 1.00 88.00 96 THR A CA 1
ATOM 786 C C . THR A 1 96 ? 6.286 -12.916 -5.491 1.00 88.00 96 THR A C 1
ATOM 788 O O . THR A 1 96 ? 6.208 -12.231 -4.477 1.00 88.00 96 THR A O 1
ATOM 791 N N . MET A 1 97 ? 5.240 -13.072 -6.313 1.00 86.50 97 MET A N 1
ATOM 792 C CA . MET A 1 97 ? 3.933 -12.442 -6.063 1.00 86.50 97 MET A CA 1
ATOM 793 C C . MET A 1 97 ? 3.254 -13.028 -4.815 1.00 86.50 97 MET A C 1
ATOM 795 O O . MET A 1 97 ? 2.788 -12.290 -3.943 1.00 86.50 97 MET A O 1
ATOM 799 N N . VAL A 1 98 ? 3.302 -14.357 -4.667 1.00 87.81 98 VAL A N 1
ATOM 800 C CA . VAL A 1 98 ? 2.792 -15.051 -3.475 1.00 87.81 98 VAL A CA 1
ATOM 801 C C . VAL A 1 98 ? 3.629 -14.691 -2.249 1.00 87.81 98 VAL A C 1
ATOM 803 O O . VAL A 1 98 ? 3.074 -14.331 -1.214 1.00 87.81 98 VAL A O 1
ATOM 806 N N . ALA A 1 99 ? 4.960 -14.713 -2.367 1.00 89.19 99 ALA A N 1
ATOM 807 C CA . ALA A 1 99 ? 5.851 -14.339 -1.269 1.00 89.19 99 ALA A CA 1
ATOM 808 C C . ALA A 1 99 ? 5.604 -12.900 -0.785 1.00 89.19 99 ALA A C 1
ATOM 810 O O . ALA A 1 99 ? 5.585 -12.644 0.419 1.00 89.19 99 ALA A O 1
ATOM 811 N N . ASN A 1 100 ? 5.362 -11.968 -1.710 1.00 87.56 100 ASN A N 1
ATOM 812 C CA . ASN A 1 100 ? 5.072 -10.579 -1.376 1.00 87.56 100 ASN A CA 1
ATOM 813 C C . ASN A 1 100 ? 3.719 -10.423 -0.663 1.00 87.56 100 ASN A C 1
ATOM 815 O O . ASN A 1 100 ? 3.632 -9.706 0.331 1.00 87.56 100 ASN A O 1
ATOM 819 N N . THR A 1 101 ? 2.701 -11.165 -1.109 1.00 89.88 101 THR A N 1
ATOM 820 C CA . THR A 1 101 ? 1.391 -11.223 -0.441 1.00 89.88 101 THR A CA 1
ATOM 821 C C . THR A 1 101 ? 1.534 -11.738 0.995 1.00 89.88 101 THR A C 1
ATOM 823 O O . THR A 1 101 ? 1.061 -11.107 1.935 1.00 89.88 101 THR A O 1
ATOM 826 N N . LEU A 1 102 ? 2.251 -12.852 1.192 1.00 91.44 102 LEU A N 1
ATOM 827 C CA . LEU A 1 102 ? 2.488 -13.431 2.520 1.00 91.44 102 LEU A CA 1
ATOM 828 C C . LEU A 1 102 ? 3.274 -12.486 3.435 1.00 91.44 102 LEU A C 1
ATOM 830 O O . LEU A 1 102 ? 2.997 -12.413 4.632 1.00 91.44 102 LEU A O 1
ATOM 834 N N . HIS A 1 103 ? 4.230 -11.740 2.880 1.00 90.62 103 HIS A N 1
ATOM 835 C CA . HIS A 1 103 ? 4.962 -10.720 3.621 1.00 90.62 103 HIS A CA 1
ATOM 836 C C . HIS A 1 103 ? 4.032 -9.603 4.113 1.00 90.62 103 HIS A C 1
ATOM 838 O O . HIS A 1 103 ? 4.102 -9.233 5.286 1.00 90.62 103 HIS A O 1
ATOM 844 N N . ALA A 1 104 ? 3.119 -9.120 3.265 1.00 89.56 104 ALA A N 1
ATOM 845 C CA . ALA A 1 104 ? 2.112 -8.142 3.664 1.00 89.56 104 ALA A CA 1
ATOM 846 C C . ALA A 1 104 ? 1.178 -8.692 4.754 1.00 89.56 104 ALA A C 1
ATOM 848 O O . ALA A 1 104 ? 0.983 -8.030 5.773 1.00 89.56 104 ALA A O 1
ATOM 849 N N . CYS A 1 105 ? 0.683 -9.928 4.607 1.00 89.00 105 CYS A N 1
ATOM 850 C CA . CYS A 1 105 ? -0.131 -10.589 5.633 1.00 89.00 105 CYS A CA 1
ATOM 851 C C . CYS A 1 105 ? 0.599 -10.669 6.981 1.00 89.00 105 CYS A C 1
ATOM 853 O O . CYS A 1 105 ? 0.017 -10.378 8.023 1.00 89.00 105 CYS A O 1
ATOM 855 N N . ALA A 1 106 ? 1.887 -11.025 6.973 1.00 90.38 106 ALA A N 1
ATOM 856 C CA . ALA A 1 106 ? 2.692 -11.114 8.189 1.00 90.38 106 ALA A CA 1
ATOM 857 C C . ALA A 1 106 ? 2.885 -9.753 8.880 1.00 90.38 106 ALA A C 1
ATOM 859 O O . ALA A 1 106 ? 2.980 -9.702 10.107 1.00 90.38 106 ALA A O 1
ATOM 860 N N . ILE A 1 107 ? 2.949 -8.658 8.117 1.00 89.94 107 ILE A N 1
ATOM 861 C CA . ILE A 1 107 ? 2.992 -7.296 8.664 1.00 89.94 107 ILE A CA 1
ATOM 862 C C . ILE A 1 107 ? 1.641 -6.938 9.284 1.00 89.94 107 ILE A C 1
ATOM 864 O O . ILE A 1 107 ? 1.598 -6.528 10.441 1.00 89.94 107 ILE A O 1
ATOM 868 N N . LEU A 1 108 ? 0.544 -7.145 8.557 1.00 86.81 108 LEU A N 1
ATOM 869 C CA . LEU A 1 108 ? -0.798 -6.797 9.028 1.00 86.81 108 LEU A CA 1
ATOM 870 C C . LEU A 1 108 ? -1.179 -7.571 10.302 1.00 86.81 108 LEU A C 1
ATOM 872 O O . LEU A 1 108 ? -1.654 -6.978 11.264 1.00 86.81 108 LEU A O 1
ATOM 876 N N . LEU A 1 109 ? -0.843 -8.864 10.376 1.00 87.00 109 LEU A N 1
ATOM 877 C CA . LEU A 1 109 ? -1.012 -9.687 11.584 1.00 87.00 109 LEU A CA 1
ATOM 878 C C . LEU A 1 109 ? -0.248 -9.157 12.810 1.00 87.00 109 LEU A C 1
ATOM 880 O O . LEU A 1 109 ? -0.619 -9.452 13.947 1.00 87.00 109 LEU A O 1
ATOM 884 N N . LYS A 1 110 ? 0.839 -8.403 12.603 1.00 87.31 110 LYS A N 1
ATOM 885 C CA . LYS A 1 110 ? 1.575 -7.733 13.686 1.00 87.31 110 LYS A CA 1
ATOM 886 C C . LYS A 1 110 ? 0.971 -6.377 14.053 1.00 87.31 110 LYS A C 1
ATOM 888 O O . LYS A 1 110 ? 1.149 -5.951 15.190 1.00 87.31 110 LYS A O 1
ATOM 893 N N . MET A 1 111 ? 0.295 -5.710 13.117 1.00 82.44 111 MET A N 1
ATOM 894 C CA . MET A 1 111 ? -0.332 -4.399 13.316 1.00 82.44 111 MET A CA 1
ATOM 895 C C . MET A 1 111 ? -1.683 -4.488 14.033 1.00 82.44 111 MET A C 1
ATOM 897 O O . MET A 1 111 ? -2.048 -3.568 14.762 1.00 82.44 111 MET A O 1
ATOM 901 N N . GLY A 1 112 ? -2.431 -5.578 13.857 1.00 74.69 112 GLY A N 1
ATOM 902 C CA . GLY A 1 112 ? -3.737 -5.761 14.485 1.00 74.69 112 GLY A CA 1
ATOM 903 C C . GLY A 1 112 ? -4.171 -7.222 14.495 1.00 74.69 112 GLY A C 1
ATOM 904 O O . GLY A 1 112 ? -3.863 -7.980 13.577 1.00 74.69 112 GLY A O 1
ATOM 905 N N . LYS A 1 113 ? -4.878 -7.625 15.555 1.00 68.56 113 LYS A N 1
ATOM 906 C CA . LYS A 1 113 ? -5.411 -8.991 15.714 1.00 68.56 113 LYS A CA 1
ATOM 907 C C . LYS A 1 113 ? -6.926 -9.083 15.541 1.00 68.56 113 LYS A C 1
ATOM 909 O O . LYS A 1 113 ? -7.432 -10.184 15.365 1.00 68.56 113 LYS A O 1
ATOM 914 N N . ASP A 1 114 ? -7.613 -7.946 15.567 1.00 74.44 114 ASP A N 1
ATOM 915 C CA . ASP A 1 114 ? -9.073 -7.862 15.608 1.00 74.44 114 ASP A CA 1
ATOM 916 C C . ASP A 1 114 ? -9.637 -7.434 14.244 1.00 74.44 114 ASP A C 1
ATOM 918 O O . ASP A 1 114 ? -10.366 -6.458 14.147 1.00 74.44 114 ASP A O 1
ATOM 922 N N . TRP A 1 115 ? -9.248 -8.128 13.175 1.00 78.06 115 TRP A N 1
ATOM 923 C CA . TRP A 1 115 ? -9.756 -7.892 11.821 1.00 78.06 115 TRP A CA 1
ATOM 924 C C . TRP A 1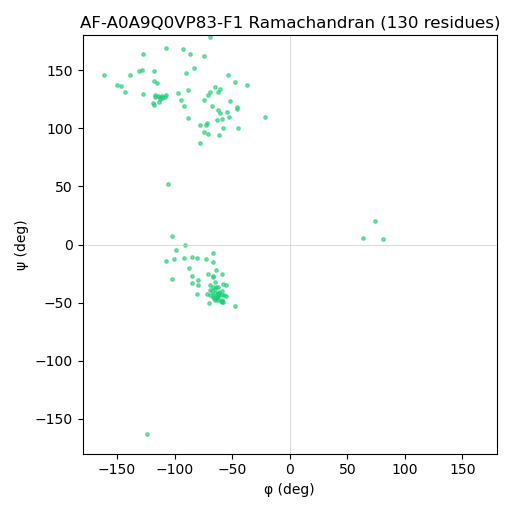 115 ? -10.477 -9.134 11.301 1.00 78.06 115 TRP A C 1
ATOM 926 O O . TRP A 1 115 ? -10.123 -10.260 11.652 1.00 78.06 115 TRP A O 1
ATOM 936 N N . ASP A 1 116 ? -11.476 -8.927 10.446 1.00 81.44 116 ASP A N 1
ATOM 937 C CA . ASP A 1 116 ? -12.331 -10.011 9.950 1.00 81.44 116 ASP A CA 1
ATOM 938 C C . ASP A 1 116 ? -11.952 -10.448 8.522 1.00 81.44 116 ASP A C 1
ATOM 940 O O . ASP A 1 116 ? -12.120 -11.616 8.166 1.00 81.44 116 ASP A O 1
ATOM 944 N N . TRP A 1 117 ? -11.416 -9.537 7.694 1.00 85.69 117 TRP A N 1
ATOM 945 C CA . TRP A 1 117 ? -11.128 -9.811 6.278 1.00 85.69 117 TRP A CA 1
ATOM 946 C C . TRP A 1 117 ? -9.795 -9.234 5.800 1.00 85.69 117 TRP A C 1
ATOM 948 O O . TRP A 1 117 ? -9.393 -8.136 6.182 1.00 85.69 117 TRP A O 1
ATOM 958 N N . PHE A 1 118 ? -9.155 -9.965 4.885 1.00 88.38 118 PHE A N 1
ATOM 959 C CA . PHE A 1 118 ? -7.990 -9.518 4.127 1.00 88.38 118 PHE A CA 1
ATOM 960 C C . PHE A 1 118 ? -8.364 -9.316 2.656 1.00 88.38 118 PHE A C 1
ATOM 962 O O . PHE A 1 118 ? -8.869 -10.236 2.010 1.00 88.38 118 PHE A O 1
ATOM 969 N N . ILE A 1 119 ? -8.081 -8.128 2.125 1.00 89.50 119 ILE A N 1
ATOM 970 C CA . ILE A 1 119 ? -8.323 -7.755 0.732 1.00 89.50 119 ILE A CA 1
ATOM 971 C C . ILE A 1 119 ? -6.984 -7.421 0.074 1.00 89.50 119 ILE A C 1
ATOM 973 O O . ILE A 1 119 ? -6.255 -6.528 0.508 1.00 89.50 119 ILE A O 1
ATOM 977 N N . ASN A 1 120 ? -6.669 -8.145 -0.995 1.00 90.44 120 ASN A N 1
ATOM 978 C CA . ASN A 1 120 ? -5.519 -7.883 -1.852 1.00 90.44 120 ASN A CA 1
ATOM 979 C C . ASN A 1 120 ? -5.960 -7.024 -3.041 1.00 90.44 120 ASN A C 1
ATOM 981 O O . ASN A 1 120 ? -6.867 -7.424 -3.769 1.00 90.44 120 ASN A O 1
ATOM 985 N N . LEU A 1 121 ? -5.306 -5.880 -3.227 1.00 91.38 121 LEU A N 1
ATOM 986 C CA . LEU A 1 121 ? -5.525 -4.953 -4.328 1.00 91.38 121 LEU A CA 1
ATOM 987 C C . LEU A 1 121 ? -4.204 -4.610 -5.020 1.00 91.38 121 LEU A C 1
ATOM 989 O O . LEU A 1 121 ? -3.130 -4.538 -4.419 1.00 91.38 121 LEU A O 1
ATOM 993 N N . SER A 1 122 ? -4.304 -4.321 -6.306 1.00 89.56 122 SER A N 1
ATOM 994 C CA . SER A 1 122 ? -3.244 -3.761 -7.128 1.00 89.56 122 SER A CA 1
ATOM 995 C C . SER A 1 122 ? -3.523 -2.294 -7.461 1.00 89.56 122 SER A C 1
ATOM 997 O O . SER A 1 122 ? -4.634 -1.791 -7.299 1.00 89.56 122 SER A O 1
ATOM 999 N N . ALA A 1 123 ? -2.533 -1.595 -8.010 1.00 89.12 123 ALA A N 1
ATOM 1000 C CA . ALA A 1 123 ? -2.702 -0.230 -8.503 1.00 89.12 123 ALA A CA 1
ATOM 1001 C C . ALA A 1 123 ? -3.637 -0.099 -9.724 1.00 89.12 123 ALA A C 1
ATOM 1003 O O . ALA A 1 123 ? -3.935 1.019 -10.149 1.00 89.12 123 ALA A O 1
ATOM 1004 N N . SER A 1 124 ? -4.073 -1.220 -10.308 1.00 89.06 124 SER A N 1
ATOM 1005 C CA . SER A 1 124 ? -5.062 -1.239 -11.394 1.00 89.06 124 SER A CA 1
ATOM 1006 C C . SER A 1 124 ? -6.499 -1.390 -10.891 1.00 89.06 124 SER A C 1
ATOM 1008 O O . SER A 1 124 ? -7.429 -1.182 -11.668 1.00 89.06 124 SER A O 1
ATOM 1010 N N . ASP A 1 125 ? -6.686 -1.726 -9.614 1.00 92.88 125 ASP A N 1
ATOM 1011 C CA . ASP A 1 125 ? -8.004 -1.875 -9.008 1.00 92.88 125 ASP A CA 1
ATOM 1012 C C . ASP A 1 125 ? -8.565 -0.523 -8.556 1.00 92.88 125 ASP A C 1
ATOM 1014 O O . ASP A 1 125 ? -7.826 0.407 -8.224 1.00 92.88 125 ASP A O 1
ATOM 1018 N N . TYR A 1 126 ? -9.894 -0.403 -8.535 1.00 91.44 126 TYR A N 1
ATOM 1019 C CA . TYR A 1 126 ? -10.575 0.789 -8.037 1.00 91.44 126 TYR A CA 1
ATOM 1020 C C . TYR A 1 126 ? -11.939 0.422 -7.438 1.00 91.44 126 TYR A C 1
ATOM 1022 O O . TYR A 1 126 ? -12.651 -0.395 -8.032 1.00 91.44 126 TYR A O 1
ATOM 1030 N N . PRO A 1 127 ? -12.331 0.988 -6.281 1.00 90.75 127 PRO A N 1
ATOM 1031 C CA . PRO A 1 127 ? -13.629 0.692 -5.689 1.00 90.75 127 PRO A CA 1
ATOM 1032 C C . PRO A 1 127 ? -14.774 1.181 -6.581 1.00 90.75 127 PRO A C 1
ATOM 1034 O O . PRO A 1 127 ? -14.758 2.307 -7.077 1.00 90.75 127 PRO A O 1
ATOM 1037 N N . LEU A 1 128 ? -15.791 0.333 -6.750 1.00 91.06 128 LEU A N 1
ATOM 1038 C CA . LEU A 1 128 ? -17.052 0.682 -7.422 1.00 91.06 128 LEU A CA 1
ATOM 1039 C C . LEU A 1 128 ? -18.187 0.985 -6.435 1.00 91.06 128 LEU A C 1
ATOM 1041 O O . LEU A 1 128 ? -19.233 1.487 -6.836 1.00 91.06 128 LEU A O 1
ATOM 1045 N N . VAL A 1 129 ? -17.985 0.663 -5.158 1.00 87.31 129 VAL A N 1
ATOM 1046 C CA . VAL A 1 129 ? -18.951 0.849 -4.071 1.00 87.31 129 VAL A CA 1
ATOM 1047 C C . VAL A 1 129 ? -18.273 1.540 -2.893 1.00 87.31 129 VAL A C 1
ATOM 1049 O O . VAL A 1 129 ? -17.067 1.386 -2.685 1.00 87.31 129 VAL A O 1
ATOM 1052 N N . THR A 1 130 ? -19.049 2.322 -2.147 1.00 83.19 130 THR A N 1
ATOM 1053 C CA . THR A 1 130 ? -18.615 2.959 -0.899 1.00 83.19 130 THR A CA 1
ATOM 1054 C C . THR A 1 130 ? -18.525 1.936 0.233 1.00 83.19 130 THR A C 1
ATOM 1056 O O . THR A 1 130 ? -19.072 0.841 0.132 1.00 83.19 130 THR A O 1
ATOM 1059 N N . GLN A 1 131 ? -17.807 2.280 1.305 1.00 76.38 131 GLN A N 1
ATOM 1060 C CA . GLN A 1 131 ? -17.666 1.417 2.488 1.00 76.38 131 GLN A CA 1
ATOM 1061 C C . GLN A 1 131 ? -18.863 1.489 3.453 1.00 76.38 131 GLN A C 1
ATOM 1063 O O . GLN A 1 131 ? -18.946 0.652 4.351 1.00 76.38 131 GLN A O 1
ATOM 1068 N N . ASP A 1 132 ? -19.751 2.470 3.255 1.00 67.12 132 ASP A N 1
ATOM 1069 C CA . ASP A 1 132 ? -20.953 2.736 4.059 1.00 67.12 132 ASP A CA 1
ATOM 1070 C C . ASP A 1 132 ? -22.197 2.003 3.537 1.00 67.12 132 ASP A C 1
ATOM 1072 O O . ASP A 1 132 ? -22.388 1.983 2.294 1.00 67.12 132 ASP A O 1
#

Sequence (132 aa):
MLKQKSRNLLPLLSLPRFLDLLTWFLGSKGDLEKLWRTLHSLYHPRNQYVVHLDLESPAKERLELASRVEKHPIFSKVGNVYMISKANMVTYKGPTMVANTLHACAILLKMGKDWDWFINLSASDYPLVTQD

Mean predicted aligned error: 8.78 Å

Solvent-accessible surface area (backbone atoms only — not comparable to full-atom values): 7984 Å² total; per-residue (Å²): 137,85,79,80,78,81,76,78,73,69,79,72,78,71,65,79,75,75,71,28,34,38,38,39,40,41,30,47,60,88,24,64,67,45,36,51,52,39,52,61,77,67,64,53,94,78,33,39,38,39,40,36,48,28,56,78,24,54,70,66,60,52,53,49,53,48,50,51,52,61,67,31,72,64,40,54,71,69,63,40,63,46,68,55,79,81,51,50,70,64,42,90,98,40,73,38,46,57,53,51,51,53,51,50,51,60,49,48,60,71,75,49,83,83,58,82,48,80,45,85,42,46,38,86,55,73,84,91,69,76,98,121

Foldseek 3Di:
DDDDDPPPPDPPPPDPPLFQEEEEEEEEAPLLVLSVVQCVQQDDLSHAYEYAYAPNHDPVSLVVSVCCQCPPPSNVVSVRYHYDSPHHHDDVVDPSVVVVVVVSVVVVVVVDDPGDYYHYYYSVDHDPDHSD

Organism: Salix viminalis (NCBI:txid40686)

Nearest PDB structures (foldseek):
  3otk-assembly5_B  TM=8.446E-01  e=6.872E-07  Mus musculus
  3otk-assembly6_D  TM=8.454E-01  e=6.872E-07  Mus musculus
  2gam-assembly1_A  TM=8.215E-01  e=7.847E-07  Mus musculus
  2gam-assembly2_D  TM=8.362E-01  e=8.000E-06  Mus musculus
  7aqv-assembly1_B  TM=4.978E-01  e=3.550E+00  Streptomyces albogriseolus